Protein AF-A0A521WL74-F1 (afdb_monomer_lite)

Sequence (88 aa):
MNDWKKAVSYTICFFAFFGLHSNFTTILGQDEEINAKNLFEYHCATCHGEDGKGTKRGRELKAPNLADPDWQAKKKDEEILNSIENGV

Radius of gyration: 25.54 Å; chains: 1; bounding box: 32×77×34 Å

Secondary structure (DSSP, 8-state):
--HHHHHHHHHHHHHHHHTT-------S-------HHHHIIIIIHHHH-TTSS--HHHHHTT---TT-HHHHTT--HHHHHHHHHH--

Foldseek 3Di:
DDCVVVVVVVVVVVCVVVVVPPPPPDPPDDPPPDDVLVVCVVPPCVAQNSQSQGDPNVVVVVNHRPPDPVVVVVDDPVNVVCCVVPND

pLDDT: mean 83.6, std 16.63, range [50.56, 98.19]

Structure (mmCIF, N/CA/C/O backbone):
data_AF-A0A521WL74-F1
#
_entry.id   AF-A0A521WL74-F1
#
loop_
_atom_site.group_PDB
_atom_site.id
_atom_site.type_symbol
_atom_site.label_atom_id
_atom_site.label_alt_id
_atom_site.label_comp_id
_atom_site.label_asym_id
_atom_site.label_entity_id
_atom_site.label_seq_id
_atom_site.pdbx_PDB_ins_code
_atom_site.Cartn_x
_atom_site.Cartn_y
_atom_site.Cartn_z
_atom_site.occupancy
_atom_site.B_iso_or_equiv
_atom_site.auth_seq_id
_atom_site.auth_comp_id
_atom_site.auth_asym_id
_atom_site.auth_atom_id
_atom_site.pdbx_PDB_model_num
ATOM 1 N N . MET A 1 1 ? 2.846 60.457 23.856 1.00 53.66 1 MET A N 1
ATOM 2 C CA . MET A 1 1 ? 2.252 59.758 22.691 1.00 53.66 1 MET A CA 1
ATOM 3 C C . MET A 1 1 ? 1.506 58.549 23.218 1.00 53.66 1 MET A C 1
ATOM 5 O O . MET A 1 1 ? 2.135 57.615 23.683 1.00 53.66 1 MET A O 1
ATOM 9 N N . ASN A 1 2 ? 0.184 58.654 23.260 1.00 60.62 2 ASN A N 1
ATOM 10 C CA . ASN A 1 2 ? -0.672 57.943 24.207 1.00 60.62 2 ASN A CA 1
ATOM 11 C C . ASN A 1 2 ? -0.870 56.492 23.754 1.00 60.62 2 ASN A C 1
ATOM 13 O O . ASN A 1 2 ? -1.177 56.263 22.581 1.00 60.62 2 ASN A O 1
ATOM 17 N N . ASP A 1 3 ? -0.725 55.542 24.677 1.00 70.88 3 ASP A N 1
ATOM 18 C CA . ASP A 1 3 ? -0.720 54.093 24.417 1.00 70.88 3 ASP A CA 1
ATOM 19 C C . ASP A 1 3 ? -1.980 53.587 23.700 1.00 70.88 3 ASP A C 1
ATOM 21 O O . ASP A 1 3 ? -1.921 52.628 22.934 1.00 70.88 3 ASP A O 1
ATOM 25 N N . TRP A 1 4 ? -3.089 54.322 23.815 1.00 64.81 4 TRP A N 1
ATOM 26 C CA . TRP A 1 4 ? -4.314 54.115 23.041 1.00 64.81 4 TRP A CA 1
ATOM 27 C C . TRP A 1 4 ? -4.088 54.104 21.521 1.00 64.81 4 TRP A C 1
ATOM 29 O O . TRP A 1 4 ? -4.646 53.274 20.813 1.00 64.81 4 TRP A O 1
ATOM 39 N N . LYS A 1 5 ? -3.222 54.981 20.995 1.00 68.12 5 LYS A N 1
ATOM 40 C CA . LYS A 1 5 ? -2.934 55.028 19.551 1.00 68.12 5 LYS A CA 1
ATOM 41 C C . LYS A 1 5 ? -2.161 53.790 19.085 1.00 68.12 5 LYS A C 1
ATOM 43 O O . LYS A 1 5 ? -2.345 53.356 17.953 1.00 68.12 5 LYS A O 1
ATOM 48 N N . LYS A 1 6 ? -1.331 53.206 19.960 1.00 69.44 6 LYS A N 1
ATOM 49 C CA . LYS A 1 6 ? -0.623 51.946 19.688 1.00 69.44 6 LYS A CA 1
ATOM 50 C C . LYS A 1 6 ? -1.574 50.757 19.762 1.00 69.44 6 LYS A C 1
ATOM 52 O O . LYS A 1 6 ? -1.519 49.911 18.883 1.00 69.44 6 LYS A O 1
ATOM 57 N N . ALA A 1 7 ? -2.480 50.734 20.740 1.00 69.88 7 ALA A N 1
ATOM 58 C CA . ALA A 1 7 ? -3.510 49.703 20.850 1.00 69.88 7 ALA A CA 1
ATOM 59 C C . ALA A 1 7 ? -4.441 49.698 19.627 1.00 69.88 7 ALA A C 1
ATOM 61 O O . ALA A 1 7 ? -4.656 48.652 19.030 1.00 69.88 7 ALA A O 1
ATOM 62 N N . VAL A 1 8 ? -4.910 50.869 19.185 1.00 72.50 8 VAL A N 1
ATOM 63 C CA . VAL A 1 8 ? -5.729 50.997 17.968 1.00 72.50 8 VAL A CA 1
ATOM 64 C C . VAL A 1 8 ? -4.948 50.552 16.727 1.00 72.50 8 VAL A C 1
ATOM 66 O O . VAL A 1 8 ? -5.484 49.811 15.911 1.00 72.50 8 VAL A O 1
ATOM 69 N N . SER A 1 9 ? -3.671 50.928 16.612 1.00 73.75 9 SER A N 1
ATOM 70 C CA . SER A 1 9 ? -2.804 50.492 15.508 1.00 73.75 9 SER A CA 1
ATOM 71 C C . SER A 1 9 ? -2.593 48.972 15.496 1.00 73.75 9 SER A C 1
ATOM 73 O O . SER A 1 9 ? -2.755 48.335 14.459 1.00 73.75 9 SER A O 1
ATOM 75 N N . TYR A 1 10 ? -2.312 48.363 16.653 1.00 74.25 10 TYR A N 1
ATOM 76 C CA . TYR A 1 10 ? -2.128 46.915 16.757 1.00 74.25 10 TYR A CA 1
ATOM 77 C C . TYR A 1 10 ? -3.406 46.142 16.460 1.00 74.25 10 TYR A C 1
ATOM 79 O O . TYR A 1 10 ? -3.344 45.148 15.745 1.00 74.25 10 TYR A O 1
ATOM 87 N N . THR A 1 11 ? -4.559 46.623 16.922 1.00 71.38 11 THR A N 1
ATOM 88 C CA . THR A 1 11 ? -5.856 46.012 16.621 1.00 71.38 11 THR A CA 1
ATOM 89 C C . THR A 1 11 ? -6.181 46.101 15.127 1.00 71.38 11 THR A C 1
ATOM 91 O O . THR A 1 11 ? -6.576 45.103 14.532 1.00 71.38 11 THR A O 1
ATOM 94 N N . ILE A 1 12 ? -5.939 47.250 14.485 1.00 73.69 12 ILE A N 1
ATOM 95 C CA . ILE A 1 12 ? -6.123 47.424 13.033 1.00 73.69 12 ILE A CA 1
ATOM 96 C C . ILE A 1 12 ? -5.200 46.486 12.241 1.00 73.69 12 ILE A C 1
ATOM 98 O O . ILE A 1 12 ? -5.654 45.835 11.302 1.00 73.69 12 ILE A O 1
ATOM 102 N N . CYS A 1 13 ? -3.933 46.349 12.642 1.00 68.38 13 CYS A N 1
ATOM 103 C CA . CYS A 1 13 ? -2.995 45.415 12.016 1.00 68.38 13 CYS A CA 1
ATOM 104 C C . CYS A 1 13 ? -3.395 43.946 12.223 1.00 68.38 13 CYS A C 1
ATOM 106 O O . CYS A 1 13 ? -3.224 43.147 11.307 1.00 68.38 13 CYS A O 1
ATOM 108 N N . PHE A 1 14 ? -3.958 43.587 13.382 1.00 63.78 14 PHE A N 1
ATOM 109 C CA . PHE A 1 14 ? -4.434 42.230 13.665 1.00 63.78 14 PHE A CA 1
ATOM 110 C C . PHE A 1 14 ? -5.604 41.845 12.752 1.00 63.78 14 PHE A C 1
ATOM 112 O O . PHE A 1 14 ? -5.579 40.785 12.133 1.00 63.78 14 PHE A O 1
ATOM 119 N N . PHE A 1 15 ? -6.592 42.733 12.595 1.00 61.78 15 PHE A N 1
ATOM 120 C CA . PHE A 1 15 ? -7.730 42.507 11.698 1.00 61.78 15 PHE A CA 1
ATOM 121 C C . PHE A 1 15 ? -7.340 42.552 10.214 1.00 61.78 15 PHE A C 1
ATOM 123 O O . PHE A 1 15 ? -7.884 41.782 9.428 1.00 61.78 15 PHE A O 1
ATOM 130 N N . ALA A 1 16 ? -6.363 43.378 9.825 1.00 64.44 16 ALA A N 1
ATOM 131 C CA . ALA A 1 16 ? -5.842 43.405 8.457 1.00 64.44 16 ALA A CA 1
ATOM 132 C C . ALA A 1 16 ? -5.043 42.135 8.093 1.00 64.44 16 ALA A C 1
ATOM 134 O O . ALA A 1 16 ? -5.130 41.669 6.960 1.00 64.44 16 ALA A O 1
ATOM 135 N N . PHE A 1 17 ? -4.314 41.533 9.043 1.00 59.78 17 PHE A N 1
ATOM 136 C CA . PHE A 1 17 ? -3.620 40.250 8.838 1.00 59.78 17 PHE A CA 1
ATOM 137 C C . PHE A 1 17 ? -4.578 39.048 8.833 1.00 59.78 17 PHE A C 1
ATOM 139 O O . PHE A 1 17 ? -4.403 38.113 8.048 1.00 59.78 17 PHE A O 1
ATOM 146 N N . PHE A 1 18 ? -5.615 39.071 9.678 1.00 57.03 18 PHE A N 1
ATOM 147 C CA . PHE A 1 18 ? -6.645 38.026 9.712 1.00 57.03 18 PHE A CA 1
ATOM 148 C C . PHE A 1 18 ? -7.582 38.096 8.492 1.00 57.03 18 PHE A C 1
ATOM 150 O O . PHE A 1 18 ? -8.017 37.067 7.984 1.00 57.03 18 PHE A O 1
ATOM 157 N N . GLY A 1 19 ? -7.832 39.300 7.964 1.00 55.94 19 GLY A N 1
ATOM 158 C CA . GLY A 1 19 ? -8.637 39.546 6.762 1.00 55.94 19 GLY A CA 1
ATOM 159 C C . GLY A 1 19 ? -7.977 39.158 5.432 1.00 55.94 19 GLY A C 1
ATOM 160 O O . GLY A 1 19 ? -8.644 39.200 4.406 1.00 55.94 19 GLY A O 1
ATOM 161 N N . LEU A 1 20 ? -6.696 38.764 5.424 1.00 56.88 20 LEU A N 1
ATOM 162 C CA . LEU A 1 20 ? -6.031 38.189 4.242 1.00 56.88 20 LEU A CA 1
ATOM 163 C C . LEU A 1 20 ? -6.054 36.651 4.208 1.00 56.88 20 LEU A C 1
ATOM 165 O O . LEU A 1 20 ? -5.694 36.065 3.192 1.00 56.88 20 LEU A O 1
ATOM 169 N N . HIS A 1 21 ? -6.517 35.991 5.275 1.00 50.56 21 HIS A N 1
ATOM 170 C CA . HIS A 1 21 ? -6.752 34.541 5.298 1.00 50.56 21 HIS A CA 1
ATOM 171 C C . HIS A 1 21 ? -8.214 34.188 4.979 1.00 50.5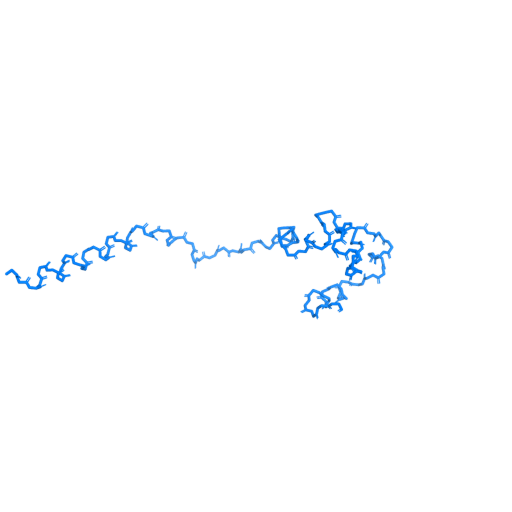6 21 HIS A C 1
ATOM 173 O O . HIS A 1 21 ? -8.693 33.121 5.359 1.00 50.56 21 HIS A O 1
ATOM 179 N N . SER A 1 22 ? -8.928 35.050 4.245 1.00 53.12 22 SER A N 1
ATOM 180 C CA . SER A 1 22 ? -10.290 34.819 3.737 1.00 53.12 22 SER A CA 1
ATOM 181 C C . SER A 1 22 ? -10.379 33.715 2.667 1.00 53.12 22 SER A C 1
ATOM 183 O O . SER A 1 22 ? -11.140 33.833 1.717 1.00 53.12 22 SER A O 1
ATOM 185 N N . ASN A 1 23 ? -9.671 32.602 2.861 1.00 56.62 23 ASN A N 1
ATOM 186 C CA . ASN A 1 23 ? -10.032 31.297 2.311 1.00 56.62 23 ASN A CA 1
ATOM 187 C C . ASN A 1 23 ? -10.950 30.534 3.287 1.00 56.62 23 ASN A C 1
ATOM 189 O O . ASN A 1 23 ? -10.981 29.309 3.308 1.00 56.62 23 ASN A O 1
ATOM 193 N N . PHE A 1 24 ? -11.718 31.252 4.113 1.00 57.38 24 PHE A N 1
ATOM 194 C CA . PHE A 1 24 ? -12.799 30.690 4.922 1.00 57.38 24 PHE A CA 1
ATOM 195 C C . PHE A 1 24 ? -14.066 30.542 4.067 1.00 57.38 24 PHE A C 1
ATOM 197 O O . PHE A 1 24 ? -15.115 31.124 4.330 1.00 57.38 24 PHE A O 1
ATOM 204 N N . THR A 1 25 ? -13.972 29.817 2.961 1.00 59.19 25 THR A N 1
ATOM 205 C CA . THR A 1 25 ? -15.153 29.445 2.181 1.00 59.19 25 THR A CA 1
ATOM 206 C C . THR A 1 25 ? -14.951 28.036 1.665 1.00 59.19 25 THR A C 1
ATOM 208 O O . THR A 1 25 ? -14.512 27.856 0.538 1.00 59.19 25 THR A O 1
ATOM 211 N N . THR A 1 26 ? -15.195 27.058 2.547 1.00 57.84 26 THR A N 1
ATOM 212 C CA . THR A 1 26 ? -15.927 25.795 2.305 1.00 57.84 26 THR A CA 1
ATOM 213 C C . THR A 1 26 ? -15.984 25.011 3.632 1.00 57.84 26 THR A C 1
ATOM 215 O O . THR A 1 26 ? -15.107 24.211 3.919 1.00 57.84 26 THR A O 1
ATOM 218 N N . ILE A 1 27 ? -16.975 25.277 4.497 1.00 59.47 27 ILE A N 1
ATOM 219 C CA . ILE A 1 27 ? -17.270 24.449 5.700 1.00 59.47 27 ILE A CA 1
ATOM 220 C C . ILE A 1 27 ? -18.756 24.035 5.724 1.00 59.47 27 ILE A C 1
ATOM 222 O O . ILE A 1 27 ? -19.322 23.754 6.767 1.00 59.47 27 ILE A O 1
ATOM 226 N N . LEU A 1 28 ? -19.438 23.980 4.578 1.00 59.59 28 LEU A N 1
ATOM 227 C CA . LEU A 1 28 ? -20.814 23.471 4.512 1.00 59.59 28 LEU A CA 1
ATOM 228 C C . LEU A 1 28 ? -20.984 22.624 3.248 1.00 59.59 28 LEU A C 1
ATOM 230 O O . LEU A 1 28 ? -21.441 23.122 2.226 1.00 59.59 28 LEU A O 1
ATOM 234 N N . GLY A 1 29 ? -20.590 21.351 3.336 1.00 59.69 29 GLY A N 1
ATOM 235 C CA . GLY A 1 29 ? -20.950 20.336 2.343 1.00 59.69 29 GLY A CA 1
ATOM 236 C C . GLY A 1 29 ? -19.926 20.081 1.239 1.00 59.69 29 GLY A C 1
ATOM 237 O O . GLY A 1 29 ? -20.290 20.105 0.071 1.00 59.69 29 GLY A O 1
ATOM 238 N N . GLN A 1 30 ? -18.672 19.797 1.597 1.00 56.00 30 GLN A N 1
ATOM 239 C CA . GLN A 1 30 ? -17.893 18.858 0.788 1.00 56.00 30 GLN A CA 1
ATOM 240 C C . GLN A 1 30 ? -18.203 17.466 1.326 1.00 56.00 30 GLN A C 1
ATOM 242 O O . GLN A 1 30 ? -17.777 17.107 2.423 1.00 56.00 30 GLN A O 1
ATOM 247 N N . ASP A 1 31 ? -18.991 16.704 0.583 1.00 61.00 31 ASP A N 1
ATOM 248 C CA . ASP A 1 31 ? -18.800 15.266 0.566 1.00 61.00 31 ASP A CA 1
ATOM 249 C C . ASP A 1 31 ? -17.369 15.027 0.075 1.00 61.00 31 ASP A C 1
ATOM 251 O O . ASP A 1 31 ? -17.044 15.213 -1.093 1.00 61.00 31 ASP A O 1
ATOM 255 N N . GLU A 1 32 ? -16.453 14.720 0.992 1.00 67.25 32 GLU A N 1
ATOM 256 C CA . GLU A 1 32 ? -15.128 14.288 0.570 1.00 67.25 32 GLU A CA 1
ATOM 257 C C . GLU A 1 32 ? -15.316 12.948 -0.155 1.00 67.25 32 GLU A C 1
ATOM 259 O O . GLU A 1 32 ? -15.581 11.917 0.465 1.00 67.25 32 GLU A O 1
ATOM 264 N N . GLU A 1 33 ? -15.288 12.973 -1.489 1.00 80.69 33 GLU A N 1
ATOM 265 C CA . GLU A 1 33 ? -15.333 11.760 -2.296 1.00 80.69 33 GLU A CA 1
ATOM 266 C C . GLU A 1 33 ? -14.132 10.892 -1.905 1.00 80.69 33 GLU A C 1
ATOM 268 O O . GLU A 1 33 ? -12.976 11.256 -2.138 1.00 80.69 33 GLU A O 1
ATOM 273 N N . ILE A 1 34 ? -14.397 9.737 -1.286 1.00 87.50 34 ILE A N 1
ATOM 274 C CA . ILE A 1 34 ? -13.342 8.804 -0.894 1.00 87.50 34 ILE A CA 1
ATOM 275 C C . ILE A 1 34 ? -12.697 8.246 -2.163 1.00 87.50 34 ILE A C 1
ATOM 277 O O . ILE A 1 34 ? -13.222 7.343 -2.817 1.00 87.50 34 ILE A O 1
ATOM 281 N N . ASN A 1 35 ? -11.511 8.753 -2.490 1.00 93.50 35 ASN A N 1
ATOM 282 C CA . ASN A 1 35 ? -10.710 8.245 -3.591 1.00 93.50 35 ASN A CA 1
ATOM 283 C C . ASN A 1 35 ? -9.764 7.142 -3.095 1.00 93.50 35 ASN A C 1
ATOM 285 O O . ASN A 1 35 ? -8.647 7.402 -2.639 1.00 93.50 35 ASN A O 1
ATOM 289 N N . ALA A 1 36 ? -10.207 5.889 -3.212 1.00 93.31 36 ALA A N 1
ATOM 290 C CA . ALA A 1 36 ? -9.437 4.722 -2.778 1.00 93.31 36 ALA A CA 1
ATOM 291 C C . ALA A 1 36 ? -8.058 4.613 -3.456 1.00 93.31 36 ALA A C 1
ATOM 293 O O . ALA A 1 36 ? -7.102 4.161 -2.829 1.00 93.31 36 ALA A O 1
ATOM 294 N N . LYS A 1 37 ? -7.928 5.061 -4.713 1.00 94.69 37 LYS A N 1
ATOM 295 C CA . LYS A 1 37 ? -6.652 5.044 -5.442 1.00 94.69 37 LYS A CA 1
ATOM 296 C C . LYS A 1 37 ? -5.641 5.999 -4.808 1.00 94.69 37 LYS A C 1
ATOM 298 O O . LYS A 1 37 ? -4.519 5.585 -4.539 1.00 94.69 37 LYS A O 1
ATOM 303 N N . ASN A 1 38 ? -6.051 7.228 -4.495 1.00 95.38 38 ASN A N 1
ATOM 304 C CA . ASN A 1 38 ? -5.184 8.206 -3.833 1.00 95.38 38 ASN A CA 1
ATOM 305 C C . ASN A 1 38 ? -4.762 7.728 -2.435 1.00 95.38 38 ASN A C 1
ATOM 307 O O . ASN A 1 38 ? -3.592 7.837 -2.070 1.00 95.38 38 ASN A O 1
ATOM 311 N N . LEU A 1 39 ? -5.696 7.155 -1.667 1.00 95.62 39 LEU A N 1
ATOM 312 C CA . LEU A 1 39 ? -5.385 6.569 -0.359 1.00 95.62 39 LEU A CA 1
ATOM 313 C C . LEU A 1 39 ? -4.381 5.418 -0.485 1.00 95.62 39 LEU A C 1
ATOM 315 O O . LEU A 1 39 ? -3.420 5.350 0.282 1.00 95.62 39 LEU A O 1
ATOM 319 N N . PHE A 1 40 ? -4.565 4.538 -1.469 1.00 96.94 40 PHE A N 1
ATOM 320 C CA . PHE A 1 40 ? -3.650 3.430 -1.716 1.00 96.94 40 PHE A CA 1
ATOM 321 C C . PHE A 1 40 ? -2.251 3.918 -2.112 1.00 96.94 40 PHE A C 1
ATOM 323 O O . PHE A 1 40 ? -1.256 3.436 -1.570 1.00 96.94 40 PHE A O 1
ATOM 330 N N . GLU A 1 41 ? -2.156 4.895 -3.013 1.00 96.69 41 GLU A N 1
ATOM 331 C CA . GLU A 1 41 ? -0.883 5.501 -3.418 1.00 96.69 41 GLU A CA 1
ATOM 332 C C . GLU A 1 41 ? -0.148 6.117 -2.223 1.00 96.69 41 GLU A C 1
ATOM 334 O O . GLU A 1 41 ? 1.048 5.887 -2.039 1.00 96.69 41 GLU A O 1
ATOM 339 N N . TYR A 1 42 ? -0.867 6.842 -1.367 1.00 96.38 42 TYR A N 1
ATOM 340 C CA . TYR A 1 42 ? -0.263 7.551 -0.246 1.00 96.38 42 TYR A CA 1
ATOM 341 C C . TYR A 1 42 ? 0.126 6.625 0.920 1.00 96.38 42 TYR A C 1
ATOM 343 O O . TYR A 1 42 ? 1.202 6.776 1.500 1.00 96.38 42 TYR A O 1
ATOM 351 N N . HIS A 1 43 ? -0.716 5.647 1.264 1.00 95.88 43 HIS A N 1
ATOM 352 C CA . HIS A 1 43 ? -0.529 4.823 2.464 1.00 95.88 43 HIS A CA 1
ATOM 353 C C . HIS A 1 43 ? 0.043 3.428 2.182 1.00 95.88 43 HIS A C 1
ATOM 355 O O . HIS A 1 43 ? 0.784 2.885 3.004 1.00 95.88 43 HIS A O 1
ATOM 361 N N . CYS A 1 44 ? -0.268 2.835 1.029 1.00 96.88 44 CYS A N 1
ATOM 362 C CA . CYS A 1 44 ? -0.056 1.406 0.778 1.00 96.88 44 CYS A CA 1
ATOM 363 C C . CYS A 1 44 ? 1.089 1.148 -0.209 1.00 96.88 44 CYS A C 1
ATOM 365 O O . CYS A 1 44 ? 1.870 0.204 -0.032 1.00 96.88 44 CYS A O 1
ATOM 367 N N . ALA A 1 45 ? 1.230 1.996 -1.233 1.00 97.69 45 ALA A N 1
ATOM 368 C CA . ALA A 1 45 ? 2.146 1.776 -2.353 1.00 97.69 45 ALA A CA 1
ATOM 369 C C . ALA A 1 45 ? 3.627 1.739 -1.941 1.00 97.69 45 ALA A C 1
ATOM 371 O O . ALA A 1 45 ? 4.433 1.083 -2.600 1.00 97.69 45 ALA A O 1
ATOM 372 N N . THR A 1 46 ? 3.998 2.329 -0.801 1.00 96.44 46 THR A N 1
ATOM 373 C CA . THR A 1 46 ? 5.368 2.228 -0.262 1.00 96.44 46 THR A CA 1
ATOM 374 C C . THR A 1 46 ? 5.804 0.766 -0.046 1.00 96.44 46 THR A C 1
ATOM 376 O O . THR A 1 46 ? 6.967 0.408 -0.271 1.00 96.44 46 THR A O 1
ATOM 379 N N . CYS A 1 47 ? 4.874 -0.110 0.344 1.00 96.81 47 CYS A N 1
ATOM 380 C CA . CYS A 1 47 ? 5.126 -1.544 0.511 1.00 96.81 47 CYS A CA 1
ATOM 381 C C . CYS A 1 47 ? 4.555 -2.368 -0.649 1.00 96.81 47 CYS A C 1
ATOM 383 O O . CYS A 1 47 ? 5.232 -3.267 -1.146 1.00 96.81 47 CYS A O 1
ATOM 385 N N . HIS A 1 48 ? 3.348 -2.053 -1.114 1.00 97.62 48 HIS A N 1
ATOM 386 C CA . HIS A 1 48 ? 2.644 -2.856 -2.116 1.00 97.62 48 HIS A CA 1
ATOM 387 C C . HIS A 1 48 ? 2.894 -2.429 -3.569 1.00 97.62 48 HIS A C 1
ATOM 389 O O . HIS A 1 48 ? 2.515 -3.161 -4.475 1.00 97.62 48 HIS A O 1
ATOM 395 N N . GLY A 1 49 ? 3.592 -1.317 -3.810 1.00 97.69 49 GLY A N 1
ATOM 396 C CA . GLY A 1 49 ? 3.793 -0.746 -5.145 1.00 97.69 49 GLY A CA 1
ATOM 397 C C . GLY A 1 49 ? 2.512 -0.130 -5.707 1.00 97.69 49 GLY A C 1
ATOM 398 O O . GLY A 1 49 ? 1.417 -0.535 -5.336 1.00 97.69 49 GLY A O 1
ATOM 399 N N . GLU A 1 50 ? 2.636 0.840 -6.612 1.00 96.94 50 GLU A N 1
ATOM 400 C CA . GLU A 1 50 ? 1.476 1.485 -7.258 1.00 96.94 50 GLU A CA 1
ATOM 401 C C . GLU A 1 50 ? 0.634 0.497 -8.082 1.00 96.94 50 GLU A C 1
ATOM 403 O O . GLU A 1 50 ? -0.569 0.680 -8.236 1.00 96.94 50 GLU A O 1
ATOM 408 N N . ASP A 1 51 ? 1.253 -0.581 -8.574 1.00 96.56 51 ASP A N 1
ATOM 409 C CA . ASP A 1 51 ? 0.602 -1.645 -9.342 1.00 96.56 51 ASP A CA 1
ATOM 410 C C . ASP A 1 51 ? 0.183 -2.860 -8.493 1.00 96.56 51 ASP A C 1
ATOM 412 O O . ASP A 1 51 ? -0.243 -3.877 -9.040 1.00 96.56 51 ASP A O 1
ATOM 416 N N . GLY A 1 52 ? 0.337 -2.786 -7.166 1.00 97.56 52 GLY A N 1
ATOM 417 C CA . GLY A 1 52 ? -0.019 -3.856 -6.235 1.00 97.56 52 GLY A CA 1
ATOM 418 C C . GLY A 1 52 ? 0.922 -5.068 -6.230 1.00 97.56 52 GLY A C 1
ATOM 419 O O . GLY A 1 52 ? 0.692 -5.996 -5.453 1.00 97.56 52 GLY A O 1
ATOM 420 N N . LYS A 1 53 ? 1.995 -5.091 -7.040 1.00 97.38 53 LYS A N 1
ATOM 421 C CA . LYS A 1 53 ? 2.904 -6.255 -7.154 1.00 97.38 53 LYS A CA 1
ATOM 422 C C . LYS A 1 53 ? 3.962 -6.362 -6.059 1.00 97.38 53 LYS A C 1
ATOM 424 O O . LYS A 1 53 ? 4.708 -7.342 -5.998 1.00 97.38 53 LYS A O 1
ATOM 429 N N . GLY A 1 54 ? 4.035 -5.370 -5.183 1.00 96.81 54 GLY A N 1
ATOM 430 C CA . GLY A 1 54 ? 4.984 -5.292 -4.084 1.00 96.81 54 GLY A CA 1
ATOM 431 C C . GLY A 1 54 ? 6.279 -4.569 -4.451 1.00 96.81 54 GLY A C 1
ATOM 432 O O . GLY A 1 54 ? 6.878 -4.762 -5.514 1.00 96.81 54 GLY A O 1
ATOM 433 N N . THR A 1 55 ? 6.781 -3.773 -3.512 1.00 98.19 55 THR A N 1
ATOM 434 C CA . THR A 1 55 ? 8.118 -3.176 -3.585 1.00 98.19 55 THR A CA 1
ATOM 435 C C . THR A 1 55 ? 9.172 -4.145 -3.043 1.00 98.19 55 THR A C 1
ATOM 437 O O . THR A 1 55 ? 8.858 -5.205 -2.495 1.00 98.19 55 THR A O 1
ATOM 440 N N . LYS A 1 56 ? 10.461 -3.798 -3.169 1.00 97.19 56 LYS A N 1
ATOM 441 C CA . LYS A 1 56 ? 11.539 -4.567 -2.522 1.00 97.19 56 LYS A CA 1
ATOM 442 C C . LYS A 1 56 ? 11.319 -4.657 -1.006 1.00 97.19 56 LYS A C 1
ATOM 444 O O . LYS A 1 56 ? 11.365 -5.752 -0.456 1.00 97.19 56 LYS A O 1
ATOM 449 N N . ARG A 1 57 ? 10.997 -3.523 -0.375 1.00 95.88 57 ARG A N 1
ATOM 450 C CA . ARG A 1 57 ? 10.660 -3.438 1.051 1.00 95.88 57 ARG A CA 1
ATOM 451 C C . ARG A 1 57 ? 9.454 -4.311 1.395 1.00 95.88 57 ARG A C 1
ATOM 453 O O . ARG A 1 57 ? 9.506 -5.051 2.369 1.00 95.88 57 ARG A O 1
ATOM 460 N N . GLY A 1 58 ? 8.390 -4.258 0.590 1.00 96.94 58 GLY A N 1
ATOM 461 C CA . GLY A 1 58 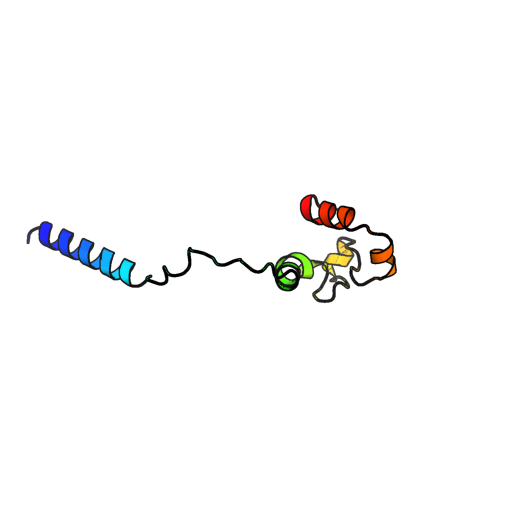? 7.210 -5.102 0.793 1.00 96.94 58 GLY A CA 1
ATOM 462 C C . GLY A 1 58 ? 7.563 -6.586 0.819 1.00 96.94 58 GLY A C 1
ATOM 463 O O . GLY A 1 58 ? 7.180 -7.294 1.744 1.00 96.94 58 GLY A O 1
ATOM 464 N N . ARG A 1 59 ? 8.379 -7.050 -0.133 1.00 95.81 59 ARG A N 1
ATOM 465 C CA . ARG A 1 59 ? 8.831 -8.450 -0.179 1.00 95.81 59 ARG A CA 1
ATOM 466 C C . ARG A 1 59 ? 9.691 -8.851 1.020 1.00 95.81 59 ARG A C 1
ATOM 468 O O . ARG A 1 59 ? 9.538 -9.962 1.515 1.00 95.81 59 ARG A O 1
ATOM 475 N N . GLU A 1 60 ? 10.553 -7.964 1.516 1.00 96.50 60 GLU A N 1
ATOM 476 C CA . GLU A 1 60 ? 11.343 -8.202 2.739 1.00 96.50 60 GLU A CA 1
ATOM 477 C C . GLU A 1 60 ? 10.444 -8.375 3.973 1.00 96.50 60 GLU A C 1
ATOM 479 O O . GLU A 1 60 ? 10.707 -9.227 4.821 1.00 96.50 60 GLU A O 1
ATOM 484 N N . LEU A 1 61 ? 9.339 -7.626 4.026 1.00 94.81 61 LEU A N 1
ATOM 485 C CA . LEU A 1 61 ? 8.299 -7.740 5.052 1.00 94.81 61 LEU A CA 1
ATOM 486 C C . LEU A 1 61 ? 7.279 -8.855 4.769 1.00 94.81 61 LEU A C 1
ATOM 488 O O . LEU A 1 61 ? 6.328 -9.012 5.528 1.00 94.81 61 LEU A O 1
ATOM 492 N N . LYS A 1 62 ? 7.471 -9.641 3.700 1.00 94.06 62 LYS A N 1
ATOM 493 C CA . LYS A 1 62 ? 6.548 -10.695 3.242 1.00 94.06 62 LYS A CA 1
ATOM 494 C C . LYS A 1 62 ? 5.132 -10.188 2.928 1.00 94.06 62 LYS A C 1
ATOM 496 O O . LYS A 1 62 ? 4.169 -10.944 3.027 1.00 94.06 62 LYS A O 1
ATOM 501 N N . ALA A 1 63 ? 5.008 -8.928 2.513 1.00 95.25 63 ALA A N 1
ATOM 502 C CA . ALA A 1 63 ? 3.762 -8.382 1.998 1.00 95.25 63 ALA A CA 1
ATOM 503 C C . ALA A 1 63 ? 3.347 -9.139 0.716 1.00 95.25 63 ALA A C 1
ATOM 505 O O . ALA A 1 63 ? 4.198 -9.373 -0.151 1.00 95.25 63 ALA A O 1
ATOM 506 N N . PRO A 1 64 ? 2.070 -9.535 0.577 1.00 95.94 64 PRO A N 1
ATOM 507 C CA . PRO A 1 64 ? 1.598 -10.257 -0.598 1.00 95.94 64 PRO A CA 1
ATOM 508 C C . PRO A 1 64 ? 1.579 -9.382 -1.858 1.00 95.94 64 PRO A C 1
ATOM 510 O O . PRO A 1 64 ? 1.509 -8.152 -1.792 1.00 95.94 64 PRO A O 1
ATOM 513 N N . ASN A 1 65 ? 1.584 -10.051 -3.012 1.00 97.38 65 ASN A N 1
ATOM 514 C CA . ASN A 1 65 ? 1.247 -9.446 -4.294 1.00 97.38 65 ASN A CA 1
ATOM 515 C C . ASN A 1 65 ? -0.280 -9.299 -4.378 1.00 97.38 65 ASN A C 1
ATOM 517 O O . ASN A 1 65 ? -0.988 -10.289 -4.537 1.00 97.38 65 ASN A O 1
ATOM 521 N N . LEU A 1 66 ? -0.781 -8.070 -4.273 1.00 97.00 66 LEU A N 1
ATOM 522 C CA . LEU A 1 66 ? -2.213 -7.771 -4.333 1.00 97.00 66 LEU A CA 1
ATOM 523 C C . LEU A 1 66 ? -2.771 -7.897 -5.759 1.00 97.00 66 LEU A C 1
ATOM 525 O O . LEU A 1 66 ? -3.977 -8.013 -5.932 1.00 97.00 66 L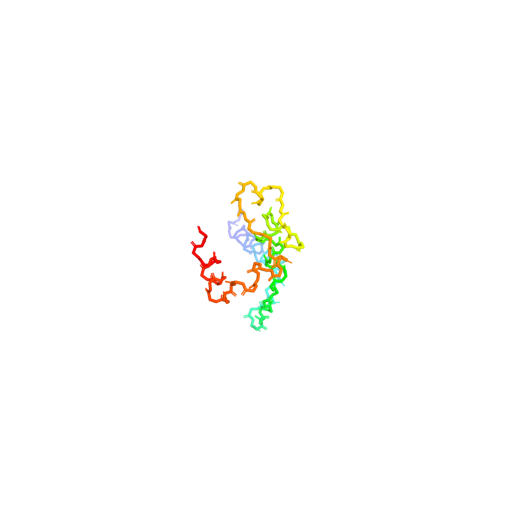EU A O 1
ATOM 529 N N . ALA A 1 67 ? -1.921 -7.901 -6.786 1.00 97.38 67 ALA A N 1
ATOM 530 C CA . ALA A 1 67 ? -2.324 -8.154 -8.169 1.00 97.38 67 ALA A CA 1
ATOM 531 C C . ALA A 1 67 ? -2.312 -9.654 -8.536 1.00 97.38 67 ALA A C 1
ATOM 533 O O . ALA A 1 67 ? -2.559 -10.002 -9.691 1.00 97.38 67 ALA A O 1
ATOM 534 N N . ASP A 1 68 ? -2.000 -10.547 -7.589 1.00 98.06 68 ASP A N 1
ATOM 535 C CA . ASP A 1 68 ? -2.023 -11.995 -7.800 1.00 98.06 68 ASP A CA 1
ATOM 536 C C . ASP A 1 68 ? -3.471 -12.531 -7.728 1.00 98.06 68 ASP A C 1
ATOM 538 O O . ASP A 1 68 ? -4.096 -12.455 -6.664 1.00 98.06 68 ASP A O 1
ATOM 542 N N . PRO A 1 69 ? -4.018 -13.095 -8.824 1.00 97.75 69 PRO A N 1
ATOM 543 C CA . PRO A 1 69 ? -5.384 -13.611 -8.845 1.00 97.75 69 PRO A CA 1
ATOM 544 C C . PRO A 1 69 ? -5.595 -14.791 -7.888 1.00 97.75 69 PRO A C 1
ATOM 546 O O . PRO A 1 69 ? -6.679 -14.918 -7.321 1.00 97.75 69 PRO A O 1
ATOM 549 N N . ASP A 1 70 ? -4.578 -15.623 -7.650 1.00 98.06 70 ASP A N 1
ATOM 550 C CA . ASP A 1 70 ? -4.686 -16.755 -6.725 1.00 98.06 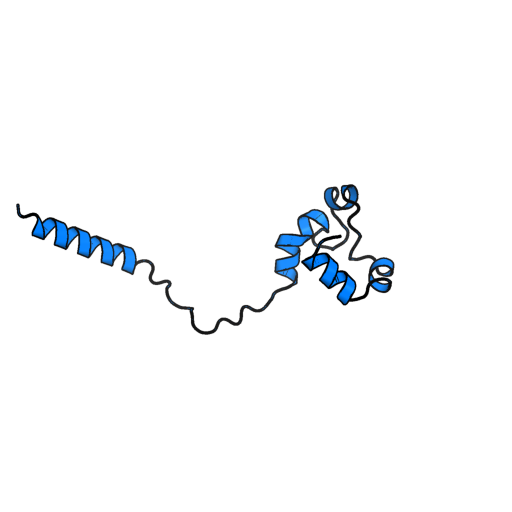70 ASP A CA 1
ATOM 551 C C . ASP A 1 70 ? -4.680 -16.292 -5.267 1.00 98.06 70 ASP A C 1
ATOM 553 O O . ASP A 1 70 ? -5.261 -16.955 -4.403 1.00 98.06 70 ASP A O 1
ATOM 557 N N . TRP A 1 71 ? -4.004 -15.177 -4.971 1.00 96.56 71 TRP A N 1
ATOM 558 C CA . TRP A 1 71 ? -4.075 -14.536 -3.659 1.00 96.56 71 TRP A CA 1
ATOM 559 C C . TRP A 1 71 ? -5.454 -13.909 -3.447 1.00 96.56 71 TRP A C 1
ATOM 561 O O . TRP A 1 71 ? -6.091 -14.202 -2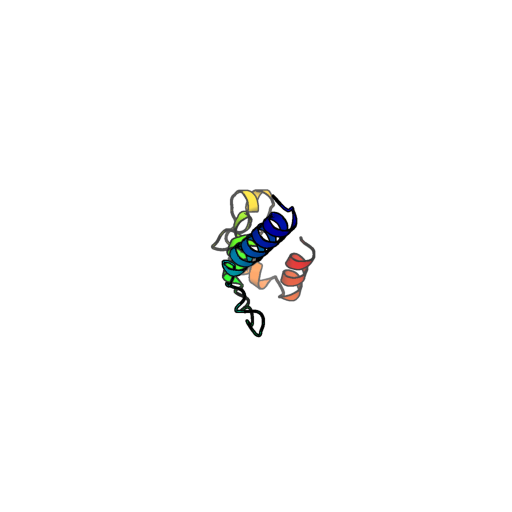.436 1.00 96.56 71 TRP A O 1
ATOM 571 N N . GLN A 1 72 ? -5.938 -13.134 -4.425 1.00 97.50 72 GLN A N 1
ATOM 572 C CA . GLN A 1 72 ? -7.258 -12.494 -4.392 1.00 97.50 72 GLN A CA 1
ATOM 573 C C . GLN A 1 72 ? -8.382 -13.523 -4.206 1.00 97.50 7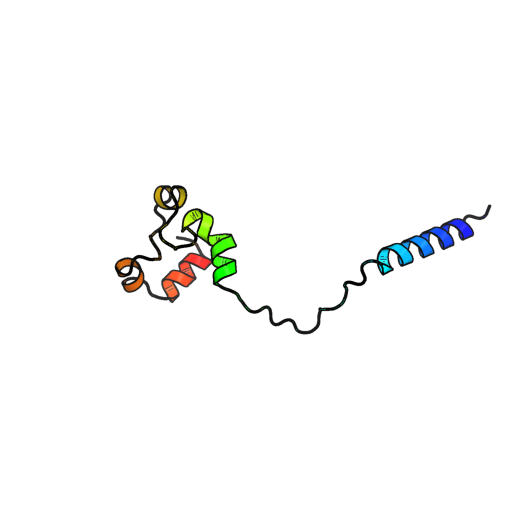2 GLN A C 1
ATOM 575 O O . GLN A 1 72 ? -9.216 -13.376 -3.322 1.00 97.50 72 GLN A O 1
ATOM 580 N N . ALA A 1 73 ? -8.359 -14.632 -4.954 1.00 97.69 73 ALA A N 1
ATOM 581 C CA . ALA A 1 73 ? -9.388 -15.673 -4.879 1.00 97.69 73 ALA A CA 1
ATOM 582 C C . ALA A 1 73 ? -9.484 -16.377 -3.511 1.00 97.69 73 ALA A C 1
ATOM 584 O O . ALA A 1 73 ? -10.494 -17.012 -3.208 1.00 97.69 73 ALA A O 1
ATOM 585 N N . LYS A 1 74 ? -8.435 -16.300 -2.685 1.00 97.62 74 LYS A N 1
ATOM 586 C CA . LYS A 1 74 ? -8.391 -16.908 -1.345 1.00 97.62 74 LYS A CA 1
ATOM 587 C C . LYS A 1 74 ? -8.804 -15.943 -0.239 1.00 97.62 74 LYS A C 1
ATOM 589 O O . LYS A 1 74 ? -8.837 -16.365 0.915 1.00 97.62 74 LYS A O 1
ATOM 594 N N . LYS A 1 75 ? -9.051 -14.673 -0.560 1.00 96.50 75 LYS A N 1
ATOM 595 C CA . LYS A 1 75 ? -9.371 -13.633 0.412 1.00 96.50 75 LYS A CA 1
ATOM 596 C C . LYS A 1 75 ? -10.825 -13.227 0.307 1.00 96.50 75 LYS A C 1
ATOM 598 O O . LYS A 1 75 ? -11.346 -13.014 -0.781 1.00 96.50 75 LYS A O 1
ATOM 603 N N . LYS A 1 76 ? -11.468 -13.127 1.464 1.00 97.88 76 LYS A N 1
ATOM 604 C CA . LYS A 1 76 ? -12.755 -12.453 1.599 1.00 97.88 76 LYS A CA 1
ATOM 605 C C . LYS A 1 76 ? -12.535 -10.977 1.899 1.00 97.88 76 LYS A C 1
ATOM 607 O O . LYS A 1 76 ? -11.544 -10.616 2.540 1.00 97.88 76 LYS A O 1
ATOM 612 N N . ASP A 1 77 ? -13.484 -10.144 1.497 1.00 97.12 77 ASP A N 1
ATOM 613 C CA . ASP A 1 77 ? -13.420 -8.699 1.721 1.00 97.12 77 ASP A CA 1
ATOM 614 C C . ASP A 1 77 ? -13.296 -8.367 3.214 1.00 97.12 77 ASP A C 1
ATOM 616 O O . ASP A 1 77 ? -12.503 -7.505 3.591 1.00 97.12 77 ASP A O 1
ATOM 620 N N . GLU A 1 78 ? -13.979 -9.111 4.091 1.00 97.81 78 GLU A N 1
ATOM 621 C CA . GLU A 1 78 ? -13.897 -8.904 5.541 1.00 97.81 78 GLU A CA 1
ATOM 622 C C . GLU A 1 78 ? -12.494 -9.184 6.094 1.00 97.81 78 GLU A C 1
ATOM 624 O O . GLU A 1 78 ? -12.048 -8.517 7.026 1.00 97.81 78 GLU A O 1
ATOM 629 N N . GLU A 1 79 ? -11.774 -10.149 5.516 1.00 96.88 79 GLU A N 1
ATOM 630 C CA . GLU A 1 79 ? -10.396 -10.442 5.919 1.00 96.88 79 GLU A CA 1
ATOM 631 C C . GLU A 1 79 ? -9.451 -9.310 5.507 1.00 96.88 79 GLU A C 1
ATOM 633 O O . GLU A 1 79 ? -8.565 -8.944 6.279 1.00 96.88 79 GLU A O 1
ATOM 638 N N . ILE A 1 80 ? -9.648 -8.738 4.314 1.00 96.06 80 ILE A N 1
ATOM 639 C CA . ILE A 1 80 ? -8.859 -7.599 3.826 1.00 96.06 80 ILE A CA 1
ATOM 640 C C . ILE A 1 80 ? -9.123 -6.367 4.695 1.00 96.06 80 ILE A C 1
ATOM 642 O O . ILE A 1 80 ? -8.171 -5.725 5.139 1.00 96.06 80 ILE A O 1
ATOM 646 N N . LEU A 1 81 ? -10.391 -6.068 4.984 1.00 96.75 81 LEU A N 1
ATOM 647 C CA . LEU A 1 81 ? -10.781 -4.952 5.848 1.00 96.75 81 LEU A CA 1
ATOM 648 C C . LEU A 1 81 ? -10.181 -5.093 7.247 1.00 96.75 81 LEU A C 1
ATOM 650 O O . LEU A 1 81 ? -9.541 -4.163 7.735 1.00 96.75 81 LEU A O 1
ATOM 654 N N . ASN A 1 82 ? -10.281 -6.280 7.849 1.00 96.94 82 ASN A N 1
ATOM 655 C CA . ASN A 1 82 ? -9.678 -6.535 9.152 1.00 96.94 82 ASN A CA 1
ATOM 656 C C . ASN A 1 82 ? -8.155 -6.322 9.139 1.00 96.94 82 ASN A C 1
ATOM 658 O O . ASN A 1 82 ? -7.611 -5.776 10.096 1.00 96.94 82 ASN A O 1
ATOM 662 N N . SER A 1 83 ? -7.460 -6.717 8.067 1.00 95.56 83 SER A N 1
ATOM 663 C CA . SER A 1 83 ? -6.019 -6.470 7.935 1.00 95.56 83 SER A CA 1
ATOM 664 C C . SER A 1 83 ? -5.662 -4.991 7.771 1.00 95.56 83 SER A C 1
ATOM 666 O O . SER A 1 83 ? -4.585 -4.583 8.203 1.00 95.56 83 SER A O 1
ATOM 668 N N . ILE A 1 84 ? -6.536 -4.178 7.172 1.00 95.31 84 ILE A N 1
ATOM 669 C CA . ILE A 1 84 ? -6.341 -2.723 7.078 1.00 95.31 84 ILE A CA 1
ATOM 670 C C . ILE A 1 84 ? -6.528 -2.072 8.454 1.00 95.31 84 ILE A C 1
ATOM 672 O O . ILE A 1 84 ? -5.731 -1.220 8.837 1.00 95.31 84 ILE A O 1
ATOM 676 N N . GLU A 1 85 ? -7.550 -2.487 9.204 1.00 96.69 85 GLU A N 1
ATOM 677 C CA . GLU A 1 85 ? -7.875 -1.915 10.515 1.00 96.69 85 GLU A CA 1
ATOM 678 C C . GLU A 1 85 ? -6.884 -2.328 11.608 1.00 96.69 85 GLU A C 1
ATOM 680 O O . GLU A 1 85 ? -6.480 -1.502 12.427 1.00 96.69 85 GLU A O 1
ATOM 685 N N . ASN A 1 86 ? -6.484 -3.601 11.618 1.00 96.25 86 ASN A N 1
ATOM 686 C CA . ASN A 1 86 ? -5.768 -4.210 12.741 1.00 96.25 86 ASN A CA 1
ATOM 687 C C . ASN A 1 86 ? -4.336 -4.649 12.402 1.00 96.25 86 ASN A C 1
ATOM 689 O O . ASN A 1 86 ? -3.594 -5.061 13.295 1.00 96.25 86 ASN A O 1
ATOM 693 N N . GLY A 1 87 ? -3.925 -4.542 11.138 1.00 87.31 87 GLY A N 1
ATOM 694 C CA . GLY A 1 87 ? -2.662 -5.091 10.654 1.00 87.31 87 GLY A CA 1
ATOM 695 C C . GLY A 1 87 ? -2.737 -6.586 10.322 1.00 87.31 87 GLY A C 1
ATOM 696 O O . GLY A 1 87 ? -3.782 -7.231 10.433 1.00 87.31 87 GLY A O 1
ATOM 697 N N . VAL A 1 88 ? -1.603 -7.118 9.859 1.00 70.88 88 VAL A N 1
ATOM 698 C CA . VAL A 1 88 ? -1.405 -8.536 9.499 1.00 70.88 88 VAL A CA 1
ATOM 699 C C . VAL A 1 88 ? -0.789 -9.349 10.626 1.00 70.88 88 VAL A C 1
ATOM 701 O O . VAL A 1 88 ? 0.076 -8.800 11.346 1.00 70.88 88 VAL A O 1
#